Protein AF-A0A1E4U306-F1 (afdb_monomer)

Solvent-accessible surface area (backbone atoms only — not comparable to full-atom values): 6414 Å² total; per-residue (Å²): 135,85,83,76,82,77,81,78,69,78,82,67,64,77,75,70,64,71,76,79,74,74,76,78,71,56,66,68,59,57,51,52,52,51,52,53,52,51,52,62,66,45,45,60,76,51,49,57,58,50,52,54,50,44,41,35,74,76,67,66,45,78,82,90,64,65,59,55,47,75,45,98,87,69,47,75,48,70,49,51,76,68,53,28,53,55,53,41,63,72,31,67,64,28,71,76,68,44,95,119

Radius of gyration: 32.68 Å; Cα contacts (8 Å, |Δi|>4): 37; chains: 1; bounding box: 91×40×62 Å

Secondary structure (DSSP, 8-state):
---PPPPPPGGGGGG-----------HHHHHHHHHHHHHHHHHHHHHHHHHHHHHHHTT-PPPPPP-EEE-TTS-EEEPPHHHHHHHHHTSHHHHHH---

Mean predicted aligned error: 14.33 Å

pLDDT: mean 81.7, std 12.97, range [50.12, 96.12]

Organism: NCBI:txid669874

Structure (mmCIF, N/CA/C/O backbone):
data_AF-A0A1E4U306-F1
#
_entry.id   AF-A0A1E4U306-F1
#
loop_
_atom_site.group_PDB
_atom_site.id
_atom_site.type_symbol
_atom_site.label_atom_id
_atom_site.label_alt_id
_atom_site.label_comp_id
_atom_site.label_asym_id
_atom_site.label_entity_id
_atom_site.label_seq_id
_atom_site.pdbx_PDB_ins_code
_atom_site.Cartn_x
_atom_site.Cartn_y
_atom_site.Cartn_z
_atom_site.occupancy
_atom_site.B_iso_or_equiv
_atom_site.auth_seq_id
_atom_site.auth_comp_id
_atom_site.auth_asym_id
_atom_site.auth_atom_id
_atom_site.pdbx_PDB_model_num
ATOM 1 N N . MET A 1 1 ? 71.077 16.813 -46.040 1.00 50.12 1 MET A N 1
ATOM 2 C CA . MET A 1 1 ? 70.044 17.638 -45.378 1.00 50.12 1 MET A CA 1
ATOM 3 C C . MET A 1 1 ? 68.766 16.819 -45.324 1.00 50.12 1 MET A C 1
ATOM 5 O O . MET A 1 1 ? 68.199 16.528 -46.367 1.00 50.12 1 MET A O 1
ATOM 9 N N . SER A 1 2 ? 68.390 16.332 -44.144 1.00 52.12 2 SER A N 1
ATOM 10 C CA . SER A 1 2 ? 67.185 15.525 -43.935 1.00 52.12 2 SER A CA 1
ATOM 11 C C . SER A 1 2 ? 65.956 16.435 -43.908 1.00 52.12 2 SER A C 1
ATOM 13 O O . SER A 1 2 ? 65.797 17.251 -43.004 1.00 52.12 2 SER A O 1
ATOM 15 N N . HIS A 1 3 ? 65.089 16.314 -44.913 1.00 58.28 3 HIS A N 1
ATOM 16 C CA . HIS A 1 3 ? 63.792 16.984 -44.916 1.00 58.28 3 HIS A CA 1
ATOM 17 C C . HIS A 1 3 ? 62.888 16.329 -43.869 1.00 58.28 3 HIS A C 1
ATOM 19 O O . HIS A 1 3 ? 62.431 15.204 -44.051 1.00 58.28 3 HIS A O 1
ATOM 25 N N . ILE A 1 4 ? 62.646 17.031 -42.764 1.00 70.06 4 ILE A N 1
ATOM 26 C CA . ILE A 1 4 ? 61.639 16.640 -41.778 1.00 70.06 4 ILE A CA 1
ATOM 27 C C . ILE A 1 4 ? 60.279 17.082 -42.340 1.00 70.06 4 ILE A C 1
ATOM 29 O O . ILE A 1 4 ? 60.084 18.284 -42.543 1.00 70.06 4 ILE A O 1
ATOM 33 N N . PRO A 1 5 ? 59.344 16.162 -42.636 1.00 71.50 5 PRO A N 1
ATOM 34 C CA . PRO A 1 5 ? 58.027 16.542 -43.125 1.00 71.50 5 PRO A CA 1
ATOM 35 C C . PRO A 1 5 ? 57.260 17.282 -42.024 1.00 71.50 5 PRO A C 1
ATOM 37 O O . PRO A 1 5 ? 57.200 16.837 -40.876 1.00 71.50 5 PRO A O 1
ATOM 40 N N . LEU A 1 6 ? 56.688 18.434 -42.376 1.00 75.81 6 LEU A N 1
ATOM 41 C CA . LEU A 1 6 ? 55.895 19.242 -41.454 1.00 75.81 6 LEU A CA 1
ATOM 42 C C . LEU A 1 6 ? 54.620 18.491 -41.037 1.00 75.81 6 LEU A C 1
ATOM 44 O O . LEU A 1 6 ? 54.009 17.813 -41.870 1.00 75.81 6 LEU A O 1
ATOM 48 N N . PRO A 1 7 ? 54.183 18.621 -39.771 1.00 69.75 7 PRO A N 1
ATOM 49 C CA . PRO A 1 7 ? 52.945 18.007 -39.322 1.00 69.75 7 PRO A CA 1
ATOM 50 C C . PRO A 1 7 ? 51.744 18.607 -40.073 1.00 69.75 7 PRO A C 1
ATOM 52 O O . PRO A 1 7 ? 51.723 19.810 -40.351 1.00 69.75 7 PRO A O 1
ATOM 55 N N . PRO A 1 8 ? 50.724 17.792 -40.396 1.00 68.25 8 PRO A N 1
ATOM 56 C CA . PRO A 1 8 ? 49.571 18.250 -41.157 1.00 68.25 8 PRO A CA 1
ATOM 57 C 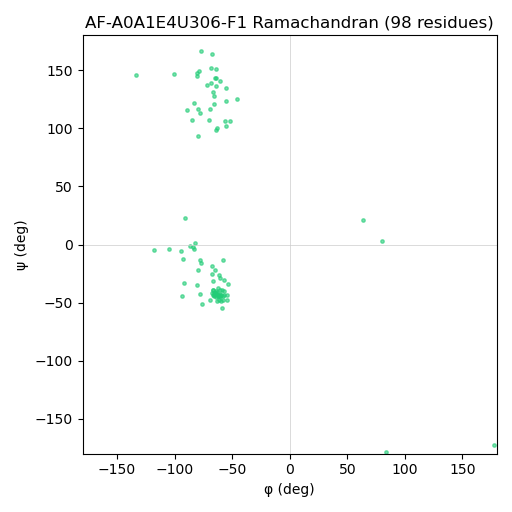C . PRO A 1 8 ? 48.759 19.321 -40.399 1.00 68.25 8 PRO A C 1
ATOM 59 O O . PRO A 1 8 ? 48.710 19.320 -39.164 1.00 68.25 8 PRO A O 1
ATOM 62 N N . PRO A 1 9 ? 48.079 20.233 -41.122 1.00 68.06 9 PRO A N 1
ATOM 63 C CA . PRO A 1 9 ? 47.302 21.317 -40.528 1.00 68.06 9 PRO A CA 1
ATOM 64 C C . PRO A 1 9 ? 46.120 20.793 -39.695 1.00 68.06 9 PRO A C 1
ATOM 66 O O . PRO A 1 9 ? 45.360 19.919 -40.116 1.00 6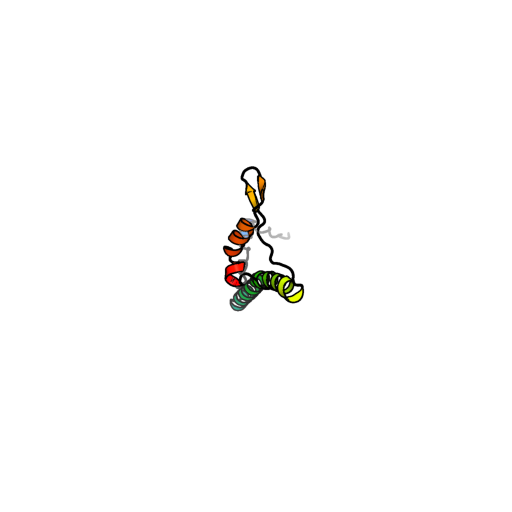8.06 9 PRO A O 1
ATOM 69 N N . LYS A 1 10 ? 45.929 21.387 -38.506 1.00 60.59 10 LYS A N 1
ATOM 70 C CA . LYS A 1 10 ? 44.917 21.006 -37.494 1.00 60.59 10 LYS A CA 1
ATOM 71 C C . LYS A 1 10 ? 43.460 21.046 -37.988 1.00 60.59 10 LYS A C 1
ATOM 73 O O . LYS A 1 10 ? 42.582 20.502 -37.323 1.00 60.59 10 LYS A O 1
ATOM 78 N N . SER A 1 11 ? 43.186 21.660 -39.139 1.00 58.91 11 SER A N 1
ATOM 79 C CA . SER A 1 11 ? 41.848 21.739 -39.740 1.00 58.91 11 SER A CA 1
ATOM 80 C C . SER A 1 11 ? 41.286 20.375 -40.159 1.00 58.91 11 SER A C 1
ATOM 82 O O . SER A 1 11 ? 40.068 20.218 -40.207 1.00 58.91 11 SER A O 1
ATOM 84 N N . ASN A 1 12 ? 42.144 19.368 -40.369 1.00 54.53 12 ASN A N 1
ATOM 85 C CA . ASN A 1 12 ? 41.735 18.010 -40.746 1.00 54.53 12 ASN A CA 1
ATOM 86 C C . ASN A 1 12 ? 41.400 17.080 -39.563 1.00 54.53 12 ASN A C 1
ATOM 88 O O . ASN A 1 12 ? 40.977 15.948 -39.773 1.00 54.53 12 ASN A O 1
ATOM 92 N N . LEU A 1 13 ? 41.527 17.532 -38.310 1.00 56.53 13 LEU A N 1
ATOM 93 C CA . LEU A 1 13 ? 41.197 16.703 -37.137 1.00 56.53 13 LEU A CA 1
ATOM 94 C C . LEU A 1 13 ? 39.685 16.599 -36.870 1.00 56.53 13 LEU A C 1
ATOM 96 O O . LEU A 1 13 ? 39.247 15.752 -36.092 1.00 56.53 13 LEU A O 1
ATOM 100 N N . LYS A 1 14 ? 38.865 17.444 -37.508 1.00 56.53 14 LYS A N 1
ATOM 101 C CA . LYS A 1 14 ? 37.412 17.485 -37.272 1.00 56.53 14 LYS A CA 1
ATOM 102 C C . LYS A 1 14 ? 36.637 16.349 -37.956 1.00 56.53 14 LYS A C 1
ATOM 104 O O . LYS A 1 14 ? 35.503 16.099 -37.560 1.00 56.53 14 LYS A O 1
ATOM 109 N N . SER A 1 15 ? 37.231 15.644 -38.924 1.00 56.88 15 SER A N 1
ATOM 110 C CA . SER A 1 15 ? 36.582 14.550 -39.669 1.00 56.88 15 SER A CA 1
ATOM 111 C C . SER A 1 15 ? 36.852 13.149 -39.100 1.00 56.88 15 SER A C 1
ATOM 113 O O . SER A 1 15 ? 36.218 12.189 -39.525 1.00 56.88 15 SER A O 1
ATOM 115 N N . MET A 1 16 ? 37.721 13.012 -38.088 1.00 52.28 16 MET A N 1
ATOM 116 C CA . MET A 1 16 ? 38.002 11.733 -37.410 1.00 52.28 16 MET A CA 1
ATOM 117 C C . MET A 1 16 ? 37.103 11.458 -36.194 1.00 52.28 16 MET A C 1
ATOM 119 O O . MET A 1 16 ? 37.441 10.654 -35.326 1.00 52.28 16 MET A O 1
ATOM 123 N N . ARG A 1 17 ? 35.920 12.074 -36.105 1.00 58.56 17 ARG A N 1
ATOM 124 C CA . ARG A 1 17 ? 34.879 11.535 -35.222 1.00 58.56 17 ARG A CA 1
ATOM 125 C C . ARG A 1 17 ? 34.219 10.379 -35.964 1.00 58.56 17 ARG A C 1
ATOM 127 O O . ARG A 1 17 ? 33.304 10.604 -36.749 1.00 58.56 17 ARG A O 1
ATOM 134 N N . LYS A 1 18 ? 34.696 9.146 -35.733 1.00 59.78 18 LYS A N 1
ATOM 135 C CA . LYS A 1 18 ? 33.913 7.943 -36.064 1.00 59.78 18 LYS A CA 1
ATOM 136 C C . LYS A 1 18 ? 32.491 8.189 -35.545 1.00 59.78 18 LYS A C 1
ATOM 138 O O . LYS A 1 18 ? 32.375 8.529 -34.362 1.00 59.78 18 LYS A O 1
ATOM 143 N N . PRO A 1 19 ? 31.436 8.072 -36.373 1.00 59.25 19 PRO A N 1
ATOM 144 C CA . PRO A 1 19 ? 30.086 8.135 -35.846 1.00 59.25 19 PRO A CA 1
ATOM 145 C C . PRO A 1 19 ? 30.013 7.057 -34.772 1.00 59.25 19 PRO A C 1
ATOM 147 O O . PRO A 1 19 ? 30.382 5.907 -35.022 1.00 59.25 19 PRO A O 1
ATOM 150 N N . MET A 1 20 ? 29.661 7.458 -33.552 1.00 59.38 20 MET A N 1
ATOM 151 C CA . MET A 1 20 ? 29.381 6.522 -32.477 1.00 59.38 20 MET A CA 1
ATOM 152 C C . MET A 1 20 ? 28.293 5.615 -33.036 1.00 59.38 20 MET A C 1
ATOM 154 O O . MET A 1 20 ? 27.165 6.064 -33.206 1.00 59.38 20 MET A O 1
ATOM 158 N N . THR A 1 21 ? 28.662 4.403 -33.456 1.00 62.31 21 THR A N 1
ATOM 159 C CA . THR A 1 21 ? 27.714 3.417 -33.960 1.00 62.31 21 THR A CA 1
ATOM 160 C C . THR A 1 21 ? 26.709 3.238 -32.848 1.00 62.31 21 THR A C 1
ATOM 162 O O . THR A 1 21 ? 27.049 2.698 -31.792 1.00 62.31 21 THR A O 1
ATOM 165 N N . GLU A 1 22 ? 25.522 3.791 -33.058 1.00 62.34 22 GLU A N 1
ATOM 166 C CA . GLU A 1 22 ? 24.376 3.622 -32.195 1.00 62.34 22 GLU A CA 1
ATOM 167 C C . GLU A 1 22 ? 24.224 2.112 -32.033 1.00 62.34 22 GLU A C 1
ATOM 169 O O . GLU A 1 22 ? 23.948 1.396 -32.996 1.00 62.34 22 GLU A O 1
ATOM 174 N N . LYS A 1 23 ? 24.591 1.588 -30.858 1.00 67.88 23 LYS A N 1
ATOM 175 C CA . LYS A 1 23 ? 24.488 0.157 -30.587 1.00 67.88 23 LYS A CA 1
ATOM 176 C C . LYS A 1 23 ? 23.003 -0.155 -30.637 1.00 67.88 23 LYS A C 1
ATOM 178 O O . LYS A 1 23 ? 22.294 0.109 -29.671 1.00 67.88 23 LYS A O 1
ATOM 183 N N . VAL A 1 24 ? 22.541 -0.666 -31.774 1.00 77.88 24 VAL A N 1
ATOM 184 C CA . VAL A 1 24 ? 21.156 -1.082 -31.966 1.00 77.88 24 VAL A CA 1
ATOM 185 C C . VAL A 1 24 ? 20.912 -2.227 -30.994 1.00 77.88 24 VAL A C 1
ATOM 187 O O . VAL A 1 24 ? 21.352 -3.356 -31.207 1.00 77.88 24 VAL A O 1
ATOM 190 N N . ILE A 1 25 ? 20.274 -1.912 -29.870 1.00 79.94 25 ILE A N 1
ATOM 191 C CA . ILE A 1 25 ? 19.909 -2.911 -28.874 1.00 79.94 25 ILE A CA 1
ATOM 192 C C . ILE A 1 25 ? 18.863 -3.821 -29.532 1.00 79.94 25 ILE A C 1
ATOM 194 O O . ILE A 1 25 ? 17.872 -3.311 -30.066 1.00 79.94 25 ILE A O 1
ATOM 198 N N . PRO A 1 26 ? 19.041 -5.155 -29.514 1.00 87.25 26 PRO A N 1
ATOM 199 C CA . PRO A 1 26 ? 18.051 -6.065 -30.069 1.00 87.25 26 PRO A CA 1
ATOM 200 C C . PRO A 1 26 ? 16.676 -5.824 -29.436 1.00 87.25 26 PRO A C 1
ATOM 202 O O . PRO A 1 26 ? 16.559 -5.723 -28.213 1.00 87.25 26 PRO A O 1
ATOM 205 N N . LYS A 1 27 ? 15.621 -5.765 -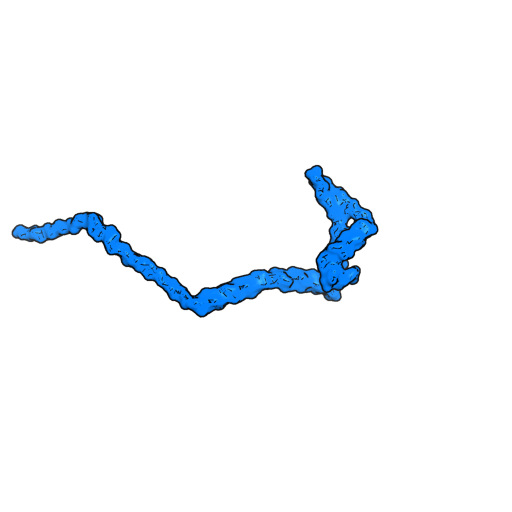30.261 1.00 87.19 27 LYS A N 1
ATOM 206 C CA . LYS A 1 27 ? 14.241 -5.495 -29.807 1.00 87.19 27 LYS A CA 1
ATOM 207 C C . LYS A 1 27 ? 13.789 -6.452 -28.696 1.00 87.19 27 LYS A C 1
ATOM 209 O O . LYS A 1 27 ? 13.096 -6.036 -27.774 1.00 87.19 27 LYS A O 1
ATOM 214 N N . GLU A 1 28 ? 14.252 -7.698 -28.753 1.00 89.56 28 GLU A N 1
ATOM 215 C CA . GLU A 1 28 ? 14.030 -8.738 -27.743 1.00 89.56 28 GLU A CA 1
ATOM 216 C C . GLU A 1 28 ? 14.515 -8.317 -26.343 1.00 89.56 28 GLU A C 1
ATOM 218 O O . GLU A 1 28 ? 13.814 -8.497 -25.349 1.00 89.56 28 GLU A O 1
ATOM 223 N N . VAL A 1 29 ? 15.697 -7.697 -26.257 1.00 86.56 29 VAL A N 1
ATOM 224 C CA . VAL A 1 29 ? 16.283 -7.239 -24.987 1.00 86.56 29 VAL A CA 1
ATOM 225 C C . VAL A 1 29 ? 15.459 -6.091 -24.409 1.00 86.56 29 VAL A C 1
ATOM 227 O O . VAL A 1 29 ? 15.167 -6.077 -23.214 1.00 86.56 29 VAL A O 1
ATOM 230 N N . VAL A 1 30 ? 15.018 -5.162 -25.262 1.00 87.44 30 VAL A N 1
ATOM 231 C CA . VAL A 1 30 ? 14.151 -4.044 -24.859 1.00 87.44 30 VAL A CA 1
ATOM 232 C C . VAL A 1 30 ? 12.792 -4.552 -24.371 1.00 87.44 30 VAL A C 1
ATOM 234 O O . VAL A 1 30 ? 12.284 -4.081 -23.352 1.00 87.44 30 VAL A O 1
ATOM 237 N N . HIS A 1 31 ? 12.218 -5.545 -25.054 1.00 92.00 31 HIS A N 1
ATOM 238 C CA . HIS A 1 31 ? 10.948 -6.150 -24.666 1.00 92.00 31 HIS A CA 1
ATOM 239 C C . HIS A 1 31 ? 11.043 -6.841 -23.299 1.00 92.00 31 HIS A C 1
ATOM 241 O O . HIS A 1 31 ? 10.245 -6.552 -22.408 1.00 92.00 31 HIS A O 1
ATOM 247 N N . ARG A 1 32 ? 12.070 -7.675 -23.083 1.00 91.69 32 ARG A N 1
ATOM 248 C CA . ARG A 1 32 ? 12.309 -8.337 -21.788 1.00 91.69 32 ARG A CA 1
ATOM 249 C C . ARG A 1 32 ? 12.536 -7.335 -20.661 1.00 91.69 32 ARG A C 1
ATOM 251 O O . ARG A 1 32 ? 11.958 -7.490 -19.588 1.00 91.69 32 ARG A O 1
ATOM 258 N N . ALA A 1 33 ? 13.314 -6.281 -20.909 1.00 92.06 33 ALA A N 1
ATOM 259 C CA . ALA A 1 33 ? 13.531 -5.220 -19.930 1.00 92.06 33 ALA A CA 1
ATOM 260 C C . ALA A 1 33 ? 12.216 -4.521 -19.545 1.00 92.06 33 ALA A C 1
ATOM 262 O O . ALA A 1 33 ? 11.985 -4.246 -18.367 1.00 92.06 33 ALA A O 1
ATOM 263 N N . LYS A 1 34 ? 11.318 -4.287 -20.513 1.00 93.81 34 LYS A N 1
ATOM 264 C CA . LYS A 1 34 ? 9.981 -3.737 -20.252 1.00 93.81 34 LYS A CA 1
ATOM 265 C C . LYS A 1 34 ? 9.136 -4.687 -19.398 1.00 93.81 34 LYS A C 1
ATOM 267 O O . LYS A 1 34 ? 8.525 -4.230 -18.437 1.00 93.81 34 LYS A O 1
ATOM 272 N N . SER A 1 35 ? 9.130 -5.985 -19.700 1.00 94.19 35 SER A N 1
ATOM 273 C CA . SER A 1 35 ? 8.400 -6.985 -18.909 1.00 94.19 35 SER A CA 1
ATOM 274 C C . SER A 1 35 ? 8.909 -7.063 -17.469 1.00 94.19 35 SER A C 1
ATOM 276 O O . SER A 1 35 ? 8.111 -6.986 -16.540 1.00 94.19 35 SER A O 1
ATOM 278 N N . ILE A 1 36 ? 10.230 -7.132 -17.271 1.00 95.56 36 ILE A N 1
ATOM 279 C CA . ILE A 1 36 ? 10.848 -7.154 -15.936 1.00 95.56 36 ILE A CA 1
ATOM 280 C C . ILE A 1 36 ? 10.505 -5.875 -15.170 1.00 95.56 36 ILE A C 1
ATOM 282 O O . ILE A 1 36 ? 10.113 -5.934 -14.008 1.00 95.56 36 ILE A O 1
ATOM 286 N N . ARG A 1 37 ? 10.583 -4.713 -15.830 1.00 95.12 37 ARG A N 1
ATOM 287 C CA . ARG A 1 37 ? 10.195 -3.434 -15.225 1.00 95.12 37 ARG A CA 1
ATOM 288 C C . ARG A 1 37 ? 8.744 -3.456 -14.746 1.00 95.12 37 ARG A C 1
ATOM 290 O O . ARG A 1 37 ? 8.476 -2.991 -13.646 1.00 95.12 37 ARG A O 1
ATOM 297 N N . LEU A 1 38 ? 7.820 -3.987 -15.545 1.00 96.06 38 LEU A N 1
ATOM 298 C CA . LEU A 1 38 ? 6.410 -4.083 -15.161 1.00 96.06 38 LEU A CA 1
ATOM 299 C C . LEU A 1 38 ? 6.193 -5.058 -13.998 1.00 96.06 38 LEU A C 1
ATOM 301 O O . LEU A 1 38 ? 5.433 -4.738 -13.089 1.00 96.06 38 LEU A O 1
ATOM 305 N N . MET A 1 39 ? 6.899 -6.194 -13.971 1.00 95.44 39 MET A N 1
ATOM 306 C CA . MET A 1 39 ? 6.854 -7.119 -12.831 1.00 95.44 39 MET A CA 1
ATOM 307 C C . MET A 1 39 ? 7.321 -6.432 -11.547 1.00 95.44 39 MET A C 1
ATOM 309 O O . MET A 1 39 ? 6.613 -6.460 -10.545 1.00 95.44 39 MET A O 1
ATOM 313 N N . LEU A 1 40 ? 8.458 -5.737 -11.585 1.00 96.12 40 LEU A N 1
ATOM 314 C CA . LEU A 1 40 ? 8.966 -5.000 -10.426 1.00 96.12 40 LEU A CA 1
ATOM 315 C C . LEU A 1 40 ? 8.012 -3.882 -9.986 1.00 96.12 40 LEU A C 1
ATOM 317 O O . LEU A 1 40 ? 7.812 -3.686 -8.792 1.00 96.12 40 LEU A O 1
ATOM 321 N N . LEU A 1 41 ? 7.372 -3.193 -10.933 1.00 96.06 41 LEU A N 1
ATOM 322 C CA . LEU A 1 41 ? 6.352 -2.188 -10.627 1.00 96.06 41 LEU A CA 1
ATOM 323 C C . LEU A 1 41 ? 5.073 -2.790 -10.028 1.00 96.06 41 LEU A C 1
ATOM 325 O O . LEU A 1 41 ? 4.382 -2.093 -9.293 1.00 96.06 41 LEU A O 1
ATOM 329 N N . SER A 1 42 ? 4.761 -4.060 -10.303 1.00 95.50 42 SER A N 1
ATOM 330 C CA . SER A 1 42 ? 3.606 -4.749 -9.711 1.00 95.50 42 SER A CA 1
ATOM 331 C C . SER A 1 42 ? 3.839 -5.247 -8.283 1.00 95.50 42 SER A C 1
ATOM 333 O O . SER A 1 42 ? 2.872 -5.424 -7.546 1.00 95.50 42 SER A O 1
ATOM 335 N N . LEU A 1 43 ? 5.097 -5.434 -7.858 1.00 96.06 43 LEU A N 1
ATOM 336 C CA . LEU A 1 43 ? 5.413 -5.958 -6.524 1.00 96.06 43 LEU A CA 1
ATOM 337 C C . LEU A 1 43 ? 4.760 -5.150 -5.387 1.00 96.06 43 LEU A C 1
ATOM 339 O O . LEU A 1 43 ? 4.128 -5.770 -4.534 1.00 96.06 43 LEU A O 1
ATOM 343 N N . PRO A 1 44 ? 4.836 -3.804 -5.359 1.00 93.56 44 PRO A N 1
ATOM 344 C CA . PRO A 1 44 ? 4.156 -3.001 -4.343 1.00 93.56 44 PRO A CA 1
ATOM 345 C C . PRO A 1 44 ? 2.654 -3.298 -4.256 1.00 93.56 44 PRO A C 1
ATOM 347 O O . PRO A 1 44 ? 2.122 -3.488 -3.164 1.00 93.56 44 PRO A O 1
ATOM 350 N N . PHE A 1 45 ? 1.984 -3.419 -5.404 1.00 92.12 45 PHE A N 1
ATOM 351 C CA . PHE A 1 45 ? 0.546 -3.683 -5.473 1.00 92.12 45 PHE A CA 1
ATOM 352 C C . PHE A 1 45 ? 0.154 -5.077 -4.975 1.00 92.12 45 PHE A C 1
ATOM 354 O O . PHE A 1 45 ? -1.007 -5.281 -4.646 1.00 92.12 45 PHE A O 1
ATOM 361 N N . LEU A 1 46 ? 1.091 -6.023 -4.888 1.00 91.75 46 LEU A N 1
ATOM 362 C CA . LEU A 1 46 ? 0.866 -7.339 -4.282 1.00 91.75 46 LEU A CA 1
ATOM 363 C C . LEU A 1 46 ? 1.261 -7.365 -2.802 1.00 91.75 46 LEU A C 1
ATOM 365 O O . LEU A 1 46 ? 0.524 -7.886 -1.968 1.00 91.75 46 LEU A O 1
ATOM 369 N N . ILE A 1 47 ? 2.419 -6.795 -2.470 1.00 94.75 47 ILE A N 1
ATOM 370 C CA . ILE A 1 47 ? 3.011 -6.889 -1.133 1.00 94.75 47 ILE A CA 1
ATOM 371 C C . ILE A 1 47 ? 2.195 -6.094 -0.112 1.00 94.75 47 ILE A C 1
ATOM 373 O O . ILE A 1 47 ? 1.871 -6.630 0.945 1.00 94.75 47 ILE A O 1
ATOM 377 N N . PHE A 1 48 ? 1.834 -4.843 -0.415 1.00 89.69 48 PHE A N 1
ATOM 378 C CA . PHE A 1 48 ? 1.094 -3.997 0.527 1.00 89.69 48 PHE A CA 1
ATOM 379 C C . PHE A 1 48 ? -0.254 -4.604 0.953 1.00 89.69 48 PHE A C 1
ATOM 381 O O . PHE A 1 48 ? -0.451 -4.791 2.157 1.00 89.69 48 PHE A O 1
ATOM 388 N N . PRO A 1 49 ? -1.165 -4.974 0.030 1.00 87.44 49 PRO A N 1
ATOM 389 C CA . PRO A 1 49 ? -2.416 -5.612 0.426 1.00 87.44 49 PRO A CA 1
ATOM 390 C C . PRO A 1 49 ? -2.200 -7.005 1.027 1.00 87.44 49 PRO A C 1
ATOM 392 O O . PRO A 1 49 ? -2.939 -7.381 1.930 1.00 87.44 49 PRO A O 1
ATOM 395 N N . GLY A 1 50 ? -1.176 -7.753 0.595 1.00 89.75 50 GLY A N 1
ATOM 396 C CA . GLY A 1 50 ? -0.842 -9.052 1.184 1.00 89.75 50 GLY A CA 1
ATOM 397 C C . GLY A 1 50 ? -0.456 -8.961 2.665 1.00 89.75 50 GLY A C 1
ATOM 398 O O . GLY A 1 50 ? -0.948 -9.743 3.477 1.00 89.75 50 GLY A O 1
ATOM 399 N N . ILE A 1 51 ? 0.370 -7.978 3.038 1.00 90.38 51 ILE A N 1
ATOM 400 C CA . ILE A 1 51 ? 0.750 -7.729 4.439 1.00 90.38 51 ILE A CA 1
ATOM 401 C C . ILE A 1 51 ? -0.463 -7.284 5.261 1.00 90.38 51 ILE A C 1
ATOM 403 O O . ILE A 1 51 ? -0.660 -7.768 6.375 1.00 90.38 51 ILE A O 1
ATOM 407 N N . GLU A 1 52 ? -1.281 -6.374 4.728 1.00 85.38 52 GLU A N 1
ATOM 408 C CA . GLU A 1 52 ? -2.490 -5.904 5.412 1.00 85.38 52 GLU A CA 1
ATOM 409 C C . GLU A 1 52 ? -3.472 -7.058 5.660 1.00 85.38 52 GLU A C 1
ATOM 411 O O . GLU A 1 52 ? -3.986 -7.223 6.766 1.00 85.38 52 GLU A O 1
ATOM 416 N N . LEU A 1 53 ? -3.669 -7.920 4.661 1.00 85.12 53 LEU A N 1
ATOM 417 C CA . LEU A 1 53 ? -4.521 -9.095 4.785 1.00 85.12 53 LEU A CA 1
ATOM 418 C C . LEU A 1 53 ? -3.964 -10.099 5.801 1.00 85.12 53 LEU A C 1
ATOM 420 O O . LEU A 1 53 ? -4.725 -10.624 6.609 1.00 85.12 53 LEU A O 1
ATOM 424 N N . TYR A 1 54 ? -2.649 -10.335 5.810 1.00 88.06 54 TYR A N 1
ATOM 425 C CA . TYR A 1 54 ? -1.999 -11.185 6.811 1.00 88.06 54 TYR A CA 1
ATOM 426 C C . TYR A 1 54 ? -2.201 -10.642 8.232 1.00 88.06 54 TYR A C 1
ATOM 428 O O . TYR A 1 54 ? -2.572 -11.388 9.137 1.00 88.06 54 TYR A O 1
ATOM 436 N N . ASN A 1 55 ? -2.028 -9.332 8.429 1.00 86.25 55 ASN A N 1
ATOM 437 C CA . ASN A 1 55 ? -2.274 -8.685 9.716 1.00 86.25 55 ASN A CA 1
ATOM 438 C C . ASN A 1 55 ? -3.723 -8.875 10.197 1.00 86.25 55 ASN A C 1
ATOM 440 O O . ASN A 1 55 ? -3.940 -9.106 11.385 1.00 86.25 55 ASN A O 1
ATOM 444 N N . ARG A 1 56 ? -4.703 -8.813 9.292 1.00 83.31 56 ARG A N 1
ATOM 445 C CA . ARG A 1 56 ? -6.123 -8.977 9.637 1.00 83.31 56 ARG A CA 1
ATOM 446 C C . ARG A 1 56 ? -6.496 -10.437 9.884 1.00 83.31 56 ARG A C 1
ATOM 448 O O . ARG A 1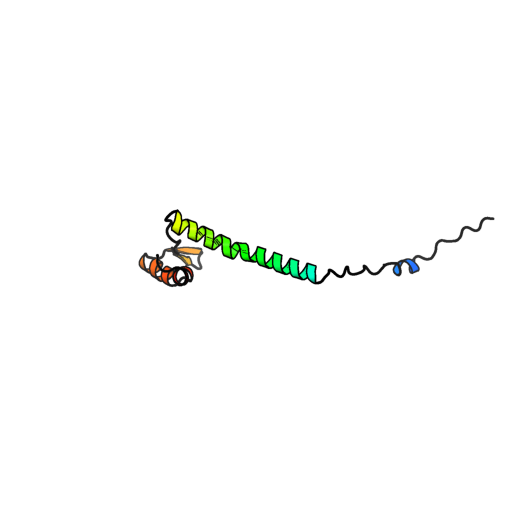 56 ? -7.054 -10.755 10.926 1.00 83.31 56 ARG A O 1
ATOM 455 N N . LEU A 1 57 ? -6.156 -11.334 8.957 1.00 83.56 57 LEU A N 1
ATOM 456 C CA . LEU A 1 57 ? -6.579 -12.736 9.015 1.00 83.56 57 LEU A CA 1
ATOM 457 C C . LEU A 1 57 ? -5.774 -13.573 10.012 1.00 83.56 57 LEU A C 1
ATOM 459 O O . LEU A 1 57 ? -6.353 -14.392 10.716 1.00 83.56 57 LEU A O 1
ATOM 463 N N . ALA A 1 58 ? -4.450 -13.403 10.061 1.00 85.81 58 ALA A N 1
ATOM 464 C CA . ALA A 1 58 ? -3.584 -14.253 10.877 1.00 85.81 58 ALA A CA 1
ATOM 465 C C . ALA A 1 58 ? -3.340 -13.684 12.280 1.00 85.81 58 ALA A C 1
ATOM 467 O O . ALA A 1 58 ? -3.188 -14.449 13.228 1.00 85.81 58 ALA A O 1
ATOM 468 N N . LEU A 1 59 ? -3.294 -12.353 12.421 1.00 86.25 59 LEU A N 1
ATOM 469 C CA . LEU A 1 59 ? -3.027 -11.691 13.705 1.00 86.25 59 LEU A CA 1
ATOM 470 C C . LEU A 1 59 ? -4.277 -11.079 14.352 1.00 86.25 59 LEU A C 1
ATOM 472 O O . LEU A 1 59 ? -4.169 -10.538 15.449 1.00 86.25 59 LEU A O 1
ATOM 476 N N . GLY A 1 60 ? -5.437 -11.133 13.687 1.00 81.06 60 GLY A N 1
ATOM 477 C CA . GLY A 1 60 ? -6.693 -10.589 14.209 1.00 81.06 60 GLY A CA 1
ATOM 478 C C . GLY A 1 60 ? -6.684 -9.072 14.409 1.00 81.06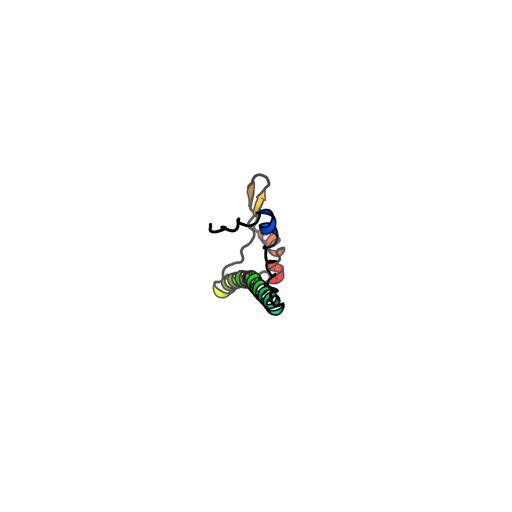 60 GLY A C 1
ATOM 479 O O . GLY A 1 60 ? -7.454 -8.564 15.217 1.00 81.06 60 GLY A O 1
ATOM 480 N N . LYS A 1 61 ? -5.791 -8.336 13.730 1.00 80.06 61 LYS A N 1
ATOM 481 C CA . LYS A 1 61 ? -5.737 -6.874 13.848 1.00 80.06 61 LYS A CA 1
ATOM 482 C C . LYS A 1 61 ? -6.934 -6.245 13.143 1.00 80.06 61 LYS A C 1
ATOM 484 O O . LYS A 1 61 ? -7.263 -6.627 12.021 1.00 80.06 61 LYS A O 1
ATOM 489 N N . GLU A 1 62 ? -7.530 -5.244 13.778 1.00 80.00 62 GLU A N 1
ATOM 490 C CA . GLU A 1 62 ? -8.615 -4.468 13.181 1.00 80.00 62 GLU A CA 1
ATOM 491 C C . GLU A 1 62 ? -8.121 -3.613 12.008 1.00 80.00 62 GLU A C 1
ATOM 493 O O . GLU A 1 62 ? -6.955 -3.202 11.943 1.00 80.00 62 GLU A O 1
ATOM 498 N N . ARG A 1 63 ? -9.032 -3.342 11.066 1.00 78.38 63 ARG A N 1
ATOM 499 C CA . ARG A 1 63 ? -8.775 -2.426 9.955 1.00 78.38 63 ARG A CA 1
ATOM 500 C C . ARG A 1 63 ? -8.471 -1.033 10.503 1.00 78.38 63 ARG A C 1
ATOM 502 O O . ARG A 1 63 ? -9.133 -0.546 11.414 1.00 78.38 63 ARG A O 1
ATOM 509 N N . LYS A 1 64 ? -7.505 -0.349 9.891 1.00 81.50 64 LYS A N 1
ATOM 510 C CA . LYS A 1 64 ? -7.279 1.073 10.165 1.00 81.50 64 LYS A CA 1
ATOM 511 C C . LYS A 1 64 ? -8.439 1.903 9.617 1.00 81.50 64 LYS A C 1
ATOM 513 O O . LYS A 1 64 ? -8.634 1.952 8.405 1.00 81.50 64 LYS A O 1
ATOM 518 N N . ILE A 1 65 ? -9.159 2.572 10.511 1.00 86.25 65 ILE A N 1
ATOM 519 C CA . ILE A 1 65 ? -10.261 3.481 10.182 1.00 86.25 65 ILE A CA 1
ATOM 520 C C . ILE A 1 65 ? -9.758 4.925 10.250 1.00 86.25 65 ILE A C 1
ATOM 522 O O . ILE A 1 65 ? -8.890 5.260 11.060 1.00 86.25 65 ILE A O 1
ATOM 526 N N . GLN A 1 66 ? -10.293 5.792 9.393 1.00 89.00 66 GLN A N 1
ATOM 527 C CA . GLN A 1 66 ? -10.013 7.220 9.465 1.00 89.00 66 GLN A CA 1
ATOM 528 C C . GLN A 1 66 ? -10.599 7.802 10.758 1.00 89.00 66 GLN A C 1
ATOM 530 O O . GLN A 1 66 ? -11.801 7.730 10.992 1.00 89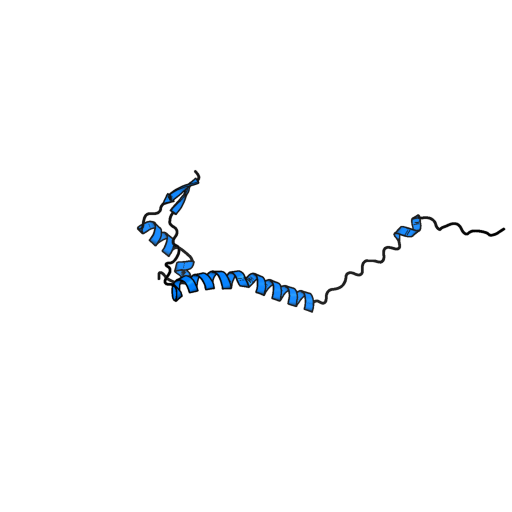.00 66 GLN A O 1
ATOM 535 N N . ILE A 1 67 ? -9.743 8.388 11.596 1.00 90.88 67 ILE A N 1
ATOM 536 C CA . ILE A 1 67 ? -10.134 8.910 12.915 1.00 90.88 67 ILE A CA 1
ATOM 537 C C . ILE A 1 67 ? -10.529 10.390 12.909 1.00 90.88 67 ILE A C 1
ATOM 539 O O . ILE A 1 67 ? -11.071 10.863 13.902 1.00 90.88 67 ILE A O 1
ATOM 543 N N . GLY A 1 68 ? -10.253 11.111 11.824 1.00 92.00 68 GLY A N 1
ATOM 544 C CA . GLY A 1 68 ? -10.487 12.546 11.722 1.00 92.00 68 GLY A CA 1
ATOM 545 C C . GLY A 1 68 ? -10.028 13.127 10.390 1.00 92.00 68 GLY A C 1
ATOM 546 O O . GLY A 1 68 ? -9.611 12.400 9.480 1.00 92.00 68 GLY A O 1
ATOM 547 N N . GLU A 1 69 ? -10.073 14.447 10.294 1.00 91.81 69 GLU A N 1
ATOM 548 C CA . GLU A 1 69 ? -9.583 15.218 9.153 1.00 91.81 69 GLU A CA 1
ATOM 549 C C . GLU A 1 69 ? -8.729 16.400 9.605 1.00 91.81 69 GLU A C 1
ATOM 551 O O . GLU A 1 69 ? -8.959 16.988 10.661 1.00 91.81 69 GLU A O 1
ATOM 556 N N . ILE A 1 70 ? -7.715 16.720 8.805 1.00 92.94 70 ILE A N 1
ATOM 557 C CA . ILE A 1 70 ? -6.870 17.891 9.028 1.00 92.94 70 ILE A CA 1
ATOM 558 C C . ILE A 1 70 ? -7.595 19.091 8.416 1.00 92.94 70 ILE A C 1
ATOM 560 O O . ILE A 1 70 ? -7.912 19.077 7.227 1.00 92.94 70 ILE A O 1
ATOM 564 N N . LEU A 1 71 ? -7.870 20.098 9.237 1.00 92.69 71 LEU A N 1
ATOM 565 C CA . LEU A 1 71 ? -8.487 21.359 8.843 1.00 92.69 71 LEU A CA 1
ATOM 566 C C . LEU A 1 71 ? -7.465 22.279 8.157 1.00 92.69 71 LEU A C 1
ATOM 568 O O . LEU A 1 71 ? 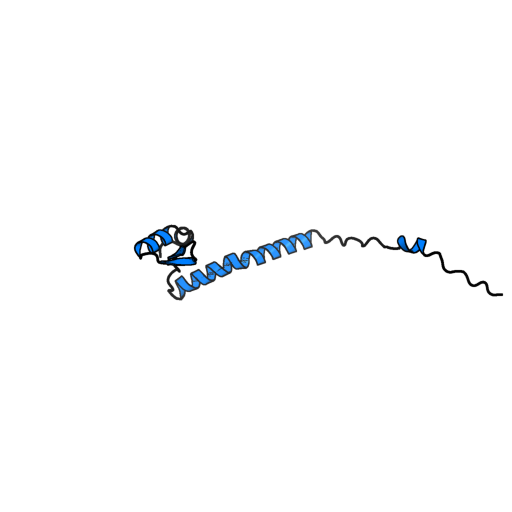-6.256 22.047 8.200 1.00 92.69 71 LEU A O 1
ATOM 572 N N . GLU A 1 72 ? -7.948 23.340 7.508 1.00 92.31 72 GLU A N 1
ATOM 573 C CA . GLU A 1 72 ? -7.099 24.289 6.767 1.00 92.31 72 GLU A CA 1
ATOM 574 C C . GLU A 1 72 ? -6.080 25.012 7.661 1.00 92.31 72 GLU A C 1
ATOM 576 O O . GLU A 1 72 ? -5.008 25.405 7.205 1.00 92.31 72 GLU A O 1
ATOM 581 N N . ASP A 1 73 ? -6.393 25.139 8.948 1.00 93.44 73 ASP A N 1
ATOM 582 C CA . ASP A 1 73 ? -5.518 25.694 9.981 1.00 93.44 73 ASP A CA 1
ATOM 583 C C . ASP A 1 73 ? -4.504 24.671 10.537 1.00 93.44 73 ASP A C 1
ATOM 585 O O . ASP A 1 73 ? -3.713 24.993 11.424 1.00 93.44 73 ASP A O 1
ATOM 589 N N . GLY A 1 74 ? -4.503 23.440 10.016 1.00 90.44 74 GLY A N 1
ATOM 590 C CA . GLY A 1 74 ? -3.632 22.350 10.447 1.00 90.44 74 GLY A CA 1
ATOM 591 C C . GLY A 1 74 ? -4.101 21.628 11.712 1.00 90.44 74 GLY A C 1
ATOM 592 O O . GLY A 1 74 ? -3.404 20.726 12.181 1.00 90.44 74 GLY A O 1
ATOM 593 N N . THR A 1 75 ? -5.261 21.984 12.269 1.00 92.88 75 THR A N 1
ATOM 594 C CA . THR A 1 75 ? -5.821 21.293 13.435 1.00 92.88 75 THR A CA 1
ATOM 595 C C . THR A 1 75 ? -6.502 19.983 13.030 1.00 92.88 75 THR A C 1
ATOM 597 O O . THR A 1 75 ? -7.007 19.836 11.917 1.00 92.88 75 THR A O 1
ATOM 600 N N . LEU A 1 76 ? -6.487 18.986 13.920 1.00 93.12 76 LEU A N 1
ATOM 601 C CA . LEU A 1 76 ? -7.183 17.718 13.697 1.00 93.12 76 LEU A CA 1
ATOM 602 C C . LEU A 1 76 ? -8.616 17.832 14.223 1.00 93.12 76 LEU A C 1
ATOM 604 O O . LEU A 1 76 ? -8.819 17.938 15.432 1.00 93.12 76 LEU A O 1
ATOM 608 N N . ARG A 1 77 ? -9.606 17.738 13.331 1.00 94.56 77 ARG A N 1
ATOM 609 C CA . ARG A 1 77 ? -10.990 17.473 13.727 1.00 94.56 77 ARG A CA 1
ATOM 610 C C . ARG A 1 77 ? -11.170 15.970 13.862 1.00 94.56 77 ARG A C 1
ATOM 612 O O . ARG A 1 77 ? -11.207 15.251 12.864 1.00 94.56 77 ARG A O 1
ATOM 619 N N . GLU A 1 78 ? -11.273 15.497 15.094 1.00 93.31 78 GLU A N 1
ATOM 620 C CA . GLU A 1 78 ? -11.609 14.101 15.360 1.00 93.31 78 GLU A CA 1
ATOM 621 C C . GLU A 1 78 ? -13.055 13.807 14.954 1.00 93.31 78 GLU A C 1
ATOM 623 O O . GLU A 1 78 ? -13.964 14.607 15.181 1.00 93.31 78 GLU A O 1
ATOM 628 N N . PHE A 1 79 ? -13.260 12.643 14.348 1.00 94.50 79 PHE A N 1
ATOM 629 C CA . PHE A 1 79 ? -14.585 12.149 14.009 1.00 94.50 79 PHE A CA 1
ATOM 630 C C . PHE A 1 79 ? -15.253 11.517 15.229 1.00 94.50 79 PHE A C 1
ATOM 632 O O . PHE A 1 79 ? -14.603 10.847 16.037 1.00 94.50 79 PHE A O 1
ATOM 639 N N . GLY A 1 80 ? -16.572 11.669 15.333 1.00 91.88 80 GLY A N 1
ATOM 640 C CA . GLY A 1 80 ? -17.380 10.869 16.255 1.00 91.88 80 GLY A CA 1
ATOM 641 C C . GLY A 1 80 ? -17.422 9.393 15.835 1.00 91.88 80 GLY A C 1
ATOM 642 O O . GLY A 1 80 ? -17.119 9.055 14.694 1.00 91.88 80 GLY A O 1
ATOM 643 N N . GLU A 1 81 ? -17.830 8.485 16.726 1.00 88.19 81 GLU A N 1
ATOM 644 C CA . GLU A 1 81 ? -17.894 7.043 16.406 1.00 88.19 81 GLU A CA 1
ATOM 645 C C . GLU A 1 81 ? -18.785 6.734 15.191 1.00 88.19 81 GLU A C 1
ATOM 647 O O . GLU A 1 81 ? -18.417 5.927 14.337 1.00 88.19 81 GLU A O 1
ATOM 652 N N . LEU A 1 82 ? -19.922 7.428 15.072 1.00 87.88 82 LEU A N 1
ATOM 653 C CA . LEU A 1 82 ? -20.830 7.286 13.931 1.00 87.88 82 LEU A CA 1
ATOM 654 C C . LEU A 1 82 ? -20.198 7.784 12.624 1.00 87.88 82 LEU A C 1
ATOM 656 O O . LEU A 1 82 ? -20.290 7.103 11.605 1.00 87.88 82 LEU A O 1
ATOM 660 N N . GLU A 1 83 ? -19.512 8.929 12.660 1.00 88.31 83 GLU A N 1
ATOM 661 C CA . GLU A 1 83 ? -18.814 9.484 11.493 1.00 88.31 83 GLU A CA 1
ATOM 662 C C . GLU A 1 83 ? -17.671 8.567 11.041 1.00 88.31 83 GLU A C 1
ATOM 664 O O . GLU A 1 83 ? -17.492 8.359 9.841 1.00 88.31 83 GLU A O 1
ATOM 669 N N . LYS A 1 84 ? -16.921 7.971 11.982 1.00 90.25 84 LYS A N 1
ATOM 670 C CA . LYS A 1 84 ? -15.876 6.982 11.668 1.00 90.25 84 LYS A CA 1
ATOM 671 C C . LYS A 1 84 ? -16.462 5.803 10.897 1.00 90.25 84 LYS A C 1
ATOM 673 O O . LYS A 1 84 ? -15.915 5.430 9.864 1.00 90.25 84 LYS A O 1
ATOM 678 N N . LEU A 1 85 ? -17.586 5.255 11.364 1.00 86.88 85 LEU A N 1
ATOM 679 C CA . LEU A 1 85 ? -18.255 4.121 10.722 1.00 86.88 85 LEU A CA 1
ATOM 680 C C . LEU A 1 85 ? -18.797 4.485 9.331 1.00 86.88 85 LEU A C 1
ATOM 682 O O . LEU A 1 85 ? -18.666 3.711 8.385 1.00 86.88 85 LEU A O 1
ATOM 686 N N . GLU A 1 86 ? -19.390 5.668 9.189 1.00 88.94 86 GLU A N 1
ATOM 687 C CA . GLU A 1 86 ? -19.915 6.145 7.909 1.00 88.94 86 GLU A CA 1
ATOM 688 C C . GLU A 1 86 ? -18.796 6.380 6.886 1.00 88.94 86 GLU A C 1
ATOM 690 O O . GLU A 1 86 ? -18.897 5.941 5.738 1.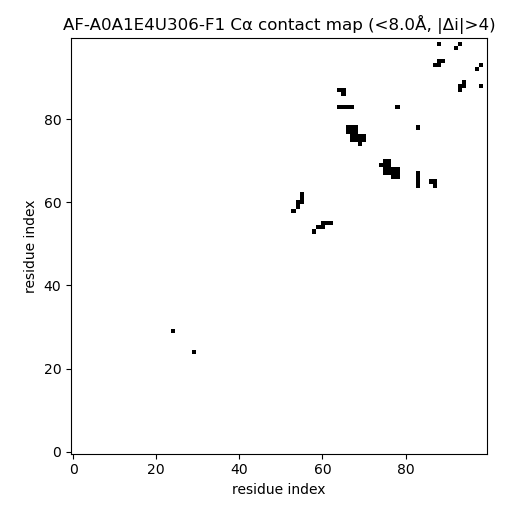00 88.94 86 GLU A O 1
ATOM 695 N N . LYS A 1 87 ? -17.688 6.998 7.310 1.00 89.00 87 LYS A N 1
ATOM 696 C CA . LYS A 1 87 ? -16.509 7.203 6.462 1.00 89.00 87 LYS A CA 1
ATOM 697 C C . LYS A 1 87 ? -15.863 5.892 6.059 1.00 89.00 87 LYS A C 1
ATOM 699 O O . LYS A 1 87 ? -15.514 5.721 4.894 1.00 89.00 87 LYS A O 1
ATOM 704 N N . ASP A 1 88 ? -15.750 4.955 6.991 1.00 87.12 88 ASP A N 1
ATOM 705 C CA . ASP A 1 88 ? -15.192 3.635 6.732 1.00 87.12 88 ASP A CA 1
ATOM 706 C C . ASP A 1 88 ? -15.996 2.884 5.659 1.00 87.12 88 ASP A C 1
ATOM 708 O O . ASP A 1 88 ? -15.418 2.354 4.705 1.00 87.12 88 ASP A O 1
ATOM 712 N N . LYS A 1 89 ? -17.334 2.935 5.727 1.00 86.62 89 LYS A N 1
ATOM 713 C CA . LYS A 1 89 ? -18.241 2.354 4.718 1.00 86.62 89 LYS A CA 1
ATOM 714 C C . LYS A 1 89 ? -18.080 2.949 3.322 1.00 86.62 89 LYS A C 1
ATOM 716 O O . LYS A 1 89 ? -18.308 2.254 2.336 1.00 86.62 89 LYS A O 1
ATOM 721 N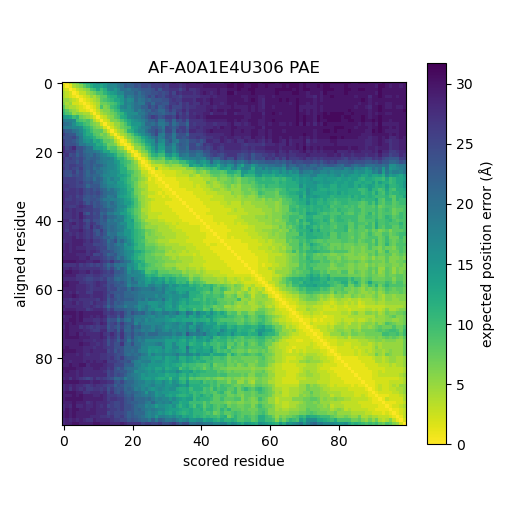 N . GLN A 1 90 ? -17.655 4.205 3.230 1.00 88.50 90 GLN A N 1
ATOM 722 C CA . GLN A 1 90 ? -17.432 4.900 1.960 1.00 88.50 90 GLN A CA 1
ATOM 723 C C . GLN A 1 90 ? -16.054 4.603 1.337 1.00 88.50 90 GLN A C 1
ATOM 725 O O . GLN A 1 90 ? -15.771 5.060 0.229 1.00 88.50 90 GLN A O 1
ATOM 730 N N . THR A 1 91 ? -15.178 3.842 2.006 1.00 85.62 91 THR A N 1
ATOM 731 C CA . THR A 1 91 ? -13.843 3.533 1.472 1.00 85.62 91 THR A CA 1
ATOM 732 C C . THR A 1 91 ? -13.855 2.393 0.451 1.00 85.62 91 THR A C 1
ATOM 734 O O . THR A 1 91 ? -14.584 1.406 0.570 1.00 85.62 91 THR A O 1
ATOM 737 N N . TRP A 1 92 ? -12.940 2.470 -0.522 1.00 82.25 92 TRP A N 1
ATOM 738 C CA . TRP A 1 92 ? -12.674 1.376 -1.466 1.00 82.25 92 TRP A CA 1
ATOM 739 C C . TRP A 1 92 ? -12.283 0.076 -0.758 1.00 82.25 92 TRP A C 1
ATOM 741 O O . TRP A 1 92 ? -12.585 -1.005 -1.251 1.00 82.25 92 TRP A O 1
ATOM 751 N N . GLY A 1 93 ? -11.632 0.171 0.405 1.00 78.12 93 GLY A N 1
ATOM 752 C CA . GLY A 1 93 ? -11.286 -0.991 1.219 1.00 78.12 93 GLY A CA 1
ATOM 753 C C . GLY A 1 93 ? -12.526 -1.740 1.706 1.00 78.12 93 GLY A C 1
ATOM 754 O O . GLY A 1 93 ? -12.580 -2.961 1.584 1.00 78.12 93 GLY A O 1
ATOM 755 N N . THR A 1 94 ? -13.543 -1.027 2.192 1.00 82.00 94 THR A N 1
ATOM 756 C CA . THR A 1 94 ? -14.825 -1.647 2.561 1.00 82.00 94 THR A CA 1
ATOM 757 C C . THR A 1 94 ? -15.561 -2.191 1.347 1.00 82.00 94 THR A C 1
ATOM 759 O O . THR A 1 94 ? -16.100 -3.292 1.410 1.00 82.00 94 THR A O 1
ATOM 762 N N . TRP A 1 95 ? -15.530 -1.482 0.218 1.00 80.38 95 TRP A N 1
ATOM 763 C CA . TRP A 1 95 ? -16.161 -1.958 -1.014 1.00 80.38 95 TRP A CA 1
ATOM 764 C C . TRP A 1 95 ? -15.525 -3.254 -1.554 1.00 80.38 95 TRP A C 1
ATOM 766 O O . TRP A 1 95 ? -16.241 -4.159 -1.974 1.00 80.38 95 TRP A O 1
ATOM 776 N N . LEU A 1 96 ? -14.193 -3.375 -1.506 1.00 77.38 96 LEU A N 1
ATOM 777 C CA . LEU A 1 96 ? -13.456 -4.539 -2.016 1.00 77.38 96 LEU A CA 1
ATOM 778 C C . LEU A 1 96 ? -13.436 -5.732 -1.050 1.00 77.38 96 LEU A C 1
ATOM 780 O O . LEU A 1 96 ? -13.428 -6.875 -1.500 1.00 77.38 96 LEU A O 1
ATOM 784 N N . PHE A 1 97 ? -13.379 -5.481 0.261 1.00 75.81 97 PHE A N 1
ATOM 785 C CA . PHE A 1 97 ? -13.121 -6.518 1.271 1.00 75.81 97 PHE A CA 1
ATOM 786 C C . PHE A 1 97 ? -14.267 -6.722 2.274 1.00 75.81 97 PHE A C 1
ATOM 788 O O . PHE A 1 97 ? -14.196 -7.636 3.094 1.00 75.81 97 PHE A O 1
ATOM 795 N N . GLY A 1 98 ? -15.320 -5.906 2.216 1.00 72.81 98 GLY A N 1
ATOM 796 C CA . GLY A 1 98 ? -16.448 -5.937 3.147 1.00 72.81 98 GLY A CA 1
ATOM 797 C C . GLY A 1 98 ? -16.210 -5.167 4.454 1.00 72.81 98 GLY A C 1
ATOM 798 O O . GLY A 1 98 ? -15.170 -4.539 4.672 1.00 72.81 98 GLY A O 1
ATOM 799 N N . GLU A 1 99 ? -17.218 -5.203 5.329 1.00 71.88 99 GLU A N 1
ATOM 800 C CA . GLU A 1 99 ? -17.270 -4.454 6.600 1.00 71.88 99 GLU A CA 1
ATOM 801 C C . GLU A 1 99 ? -16.558 -5.151 7.781 1.00 71.88 99 GLU A C 1
ATOM 803 O O . GLU A 1 99 ? -16.536 -4.595 8.873 1.00 71.88 99 GLU A O 1
ATOM 808 N N . LYS A 1 100 ? -16.004 -6.358 7.590 1.00 60.41 100 LYS A N 1
ATOM 809 C CA . LYS A 1 100 ? -15.429 -7.189 8.668 1.00 60.41 100 LYS A CA 1
ATOM 810 C C . LYS A 1 100 ? -13.957 -6.934 8.934 1.00 60.41 100 LYS A C 1
ATOM 812 O O . LYS A 1 100 ? -13.201 -6.821 7.948 1.00 60.41 100 LYS A O 1
#

Foldseek 3Di:
DDDDDDDDDPVPVVPPPPPPPPPPDPVVVVVVVVVVVVVVVCVCVCVVVVVVVCCCPVVVDDDDFDQFDQDPVRDTDGDDPVRRLVRRCVDPCCVVPNDD

Sequence (100 aa):
MSHIPLPPPKSNLKSMRKPMTEKVIPKEVVHRAKSIRLMLLSLPFLIFPGIELYNRLALGKERKIQIGEILEDGTLREFGELEKLEKDKQTWGTWLFGEK